Protein AF-A0A8T5MRU2-F1 (afdb_monomer)

Foldseek 3Di:
DDDDLQDKDKDKDWDADPVGDIDIFIAIGSDPVVRVVVRVVVRVVVVVVVVVD

Solvent-accessible surface area (backbone atoms only — not comparable to full-atom values): 3074 Å² total; per-residue (Å²): 123,58,86,60,98,80,23,46,38,76,36,78,39,77,47,69,49,100,85,70,54,72,37,72,21,66,24,74,27,66,50,59,66,62,19,46,53,53,12,49,55,51,20,51,53,53,44,55,56,58,74,75,108

Sequence (53 aa):
ITGGSDALAEVIIGVEDEKGNVVTARAAREDIVMASVEALVSAINRLMIKKTR

pLDDT: mean 86.89, std 10.81, range [55.56, 95.25]

Structure (mmCIF, N/CA/C/O backbone):
data_AF-A0A8T5MRU2-F1
#
_entry.id   AF-A0A8T5MRU2-F1
#
loop_
_atom_site.group_PDB
_atom_site.id
_atom_site.type_symbol
_atom_site.label_atom_id
_atom_site.label_alt_id
_atom_site.label_comp_id
_atom_site.label_asym_id
_atom_site.label_entity_id
_atom_site.label_seq_id
_atom_site.pdbx_PDB_ins_code
_atom_site.Cartn_x
_atom_site.Cartn_y
_atom_site.Cartn_z
_atom_site.occupancy
_atom_site.B_iso_or_equiv
_atom_site.auth_seq_id
_atom_site.auth_comp_id
_atom_site.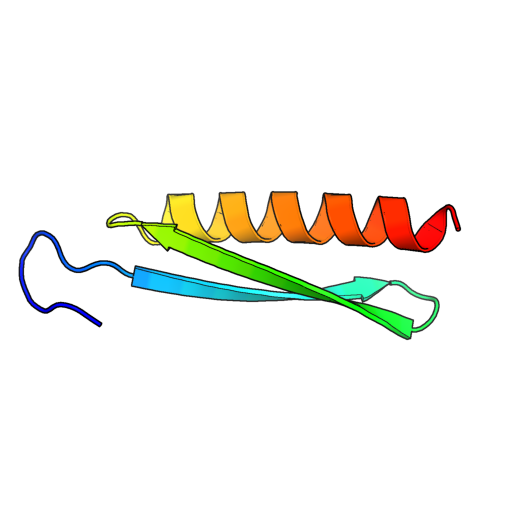auth_asym_id
_atom_site.auth_atom_id
_atom_site.pdbx_PDB_model_num
ATOM 1 N N . ILE A 1 1 ? -0.833 -2.999 -16.462 1.00 55.56 1 ILE A N 1
ATOM 2 C CA . ILE A 1 1 ? 0.622 -3.151 -16.242 1.00 55.56 1 ILE A CA 1
ATOM 3 C C . ILE A 1 1 ? 1.285 -2.789 -17.561 1.00 55.56 1 ILE A C 1
ATOM 5 O O . I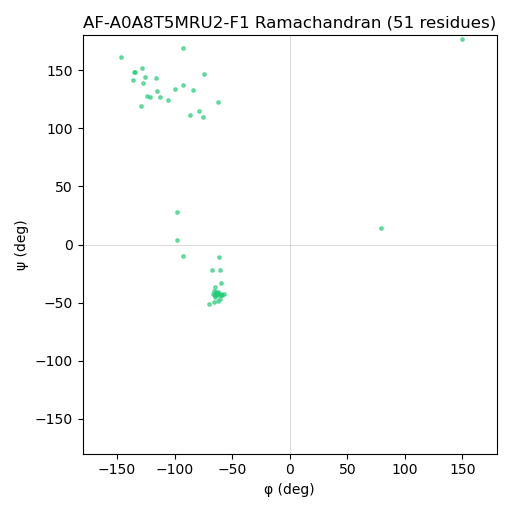LE A 1 1 ? 1.082 -3.502 -18.537 1.00 55.56 1 ILE A O 1
ATOM 9 N N . THR A 1 2 ? 1.892 -1.606 -17.645 1.00 60.16 2 THR A N 1
ATOM 10 C CA . THR A 1 2 ? 2.614 -1.165 -18.851 1.00 60.16 2 THR A CA 1
ATOM 11 C C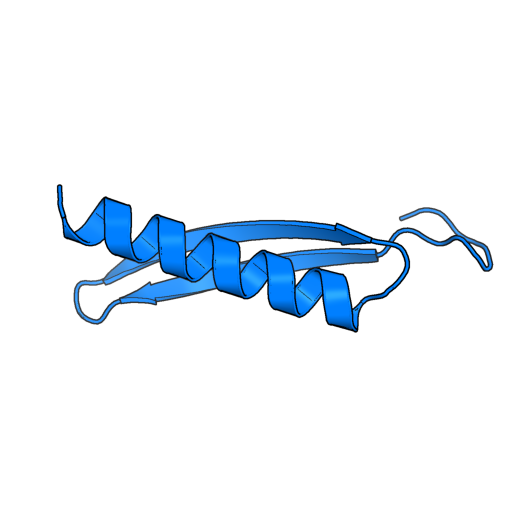 . THR A 1 2 ? 3.940 -1.930 -18.934 1.00 60.16 2 THR A C 1
ATOM 13 O O . THR A 1 2 ? 4.484 -2.305 -17.900 1.00 60.16 2 THR A O 1
ATOM 16 N N . GLY A 1 3 ? 4.425 -2.239 -20.139 1.00 56.12 3 GLY A N 1
ATOM 17 C CA . GLY A 1 3 ? 5.667 -2.995 -20.351 1.00 56.12 3 GLY A CA 1
ATOM 18 C C . GLY A 1 3 ? 6.744 -2.123 -20.996 1.00 56.12 3 GLY A C 1
ATOM 19 O O . GLY A 1 3 ? 6.482 -1.505 -22.023 1.00 56.12 3 GLY A O 1
ATOM 20 N N . GLY A 1 4 ? 7.931 -2.077 -20.389 1.00 67.12 4 GLY A N 1
ATOM 21 C CA . GLY A 1 4 ? 9.075 -1.242 -20.780 1.00 67.12 4 GLY A CA 1
ATOM 22 C C . GLY A 1 4 ? 9.910 -0.865 -19.550 1.00 67.12 4 GLY A C 1
ATOM 23 O O . GLY A 1 4 ? 9.526 -1.211 -18.437 1.00 67.12 4 GLY A O 1
ATOM 24 N N . SER A 1 5 ? 11.033 -0.161 -19.715 1.00 67.12 5 SER A N 1
ATOM 25 C CA . SER A 1 5 ? 11.829 0.338 -18.574 1.00 67.12 5 SER A CA 1
ATOM 26 C C . SER A 1 5 ? 11.047 1.307 -17.671 1.00 67.12 5 SER A C 1
ATOM 28 O O . SER A 1 5 ? 11.356 1.405 -16.490 1.00 67.12 5 SER A O 1
ATOM 30 N N . ASP A 1 6 ? 9.987 1.921 -18.207 1.00 70.44 6 ASP A N 1
ATOM 31 C CA . ASP A 1 6 ? 9.047 2.813 -17.508 1.00 70.44 6 ASP A CA 1
ATOM 32 C C . ASP A 1 6 ? 7.764 2.067 -17.072 1.00 70.44 6 ASP A C 1
ATOM 34 O O . ASP A 1 6 ? 6.653 2.610 -17.053 1.00 70.44 6 ASP A O 1
ATOM 38 N N . ALA A 1 7 ? 7.869 0.758 -16.827 1.00 79.56 7 ALA A N 1
ATOM 39 C CA . ALA A 1 7 ? 6.734 -0.048 -16.399 1.00 79.56 7 ALA A CA 1
ATOM 40 C C . ALA A 1 7 ? 6.204 0.454 -15.049 1.00 79.56 7 ALA A C 1
ATOM 42 O O . ALA A 1 7 ? 6.913 0.473 -14.046 1.00 79.56 7 ALA A O 1
ATOM 43 N N . LEU A 1 8 ? 4.920 0.813 -15.010 1.00 82.69 8 LEU A N 1
ATOM 44 C CA . LEU A 1 8 ? 4.247 1.200 -13.777 1.00 82.69 8 LEU A CA 1
ATOM 45 C C . LEU A 1 8 ? 3.878 -0.058 -12.993 1.00 82.69 8 LEU A C 1
ATOM 47 O O . LEU A 1 8 ? 3.030 -0.852 -13.423 1.00 82.69 8 LEU A O 1
ATOM 51 N N . ALA A 1 9 ? 4.494 -0.212 -11.827 1.00 83.25 9 ALA A N 1
ATOM 52 C CA . ALA A 1 9 ? 4.143 -1.228 -10.862 1.00 83.25 9 ALA A CA 1
ATOM 53 C C . ALA A 1 9 ? 2.983 -0.753 -9.990 1.00 83.25 9 ALA A C 1
ATOM 55 O O . ALA A 1 9 ? 2.975 0.359 -9.465 1.00 83.25 9 ALA A O 1
ATOM 56 N N . GLU A 1 10 ? 2.002 -1.629 -9.821 1.00 89.31 10 GLU A N 1
ATOM 57 C CA . GLU A 1 10 ? 0.860 -1.418 -8.949 1.00 89.31 10 GLU A CA 1
ATOM 58 C C . GLU A 1 10 ? 1.021 -2.276 -7.697 1.00 89.31 10 GLU A C 1
ATOM 60 O O . GLU A 1 10 ? 1.162 -3.494 -7.786 1.00 89.31 10 GLU A O 1
ATOM 65 N N . VAL A 1 11 ? 0.976 -1.639 -6.530 1.00 91.94 11 VAL A N 1
ATOM 66 C CA . VAL A 1 11 ? 1.064 -2.301 -5.230 1.00 91.94 11 VAL A CA 1
ATOM 67 C C . VAL A 1 11 ? -0.247 -2.106 -4.488 1.00 91.94 11 VAL A C 1
ATOM 69 O O . VAL A 1 11 ? -0.749 -0.987 -4.395 1.00 91.94 11 VAL A O 1
ATOM 72 N N . ILE A 1 12 ? -0.788 -3.195 -3.943 1.00 94.12 12 ILE A N 1
ATOM 73 C CA . ILE A 1 12 ? -1.991 -3.207 -3.109 1.00 94.12 12 ILE A CA 1
ATOM 74 C C . ILE A 1 12 ? -1.612 -3.810 -1.756 1.00 94.12 12 ILE A C 1
ATOM 76 O O . ILE A 1 12 ? -1.059 -4.905 -1.704 1.00 94.12 12 ILE A O 1
ATOM 80 N N . ILE A 1 13 ? -1.914 -3.104 -0.666 1.00 94.62 13 ILE A N 1
ATOM 81 C CA . ILE A 1 13 ? -1.641 -3.540 0.708 1.00 94.62 13 ILE A CA 1
AT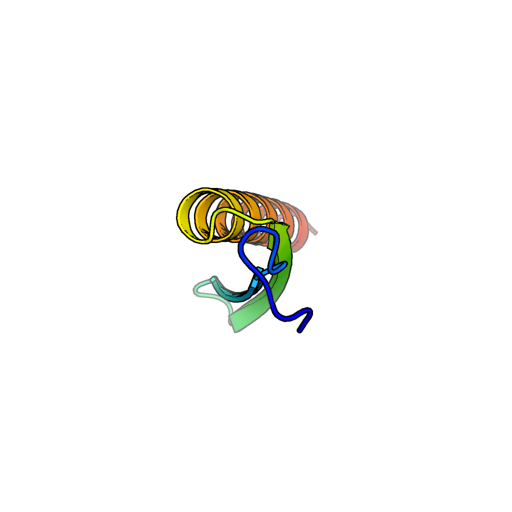OM 82 C C . ILE A 1 13 ? -2.945 -3.532 1.499 1.00 94.62 13 ILE A C 1
ATOM 84 O O . ILE A 1 13 ? -3.650 -2.523 1.533 1.00 94.62 13 ILE A O 1
ATOM 88 N N . GLY A 1 14 ? -3.251 -4.657 2.141 1.00 94.38 14 GLY A N 1
ATOM 89 C CA . GLY A 1 14 ? -4.283 -4.760 3.168 1.00 94.38 14 GLY A CA 1
ATOM 90 C C . GLY A 1 14 ? -3.644 -4.728 4.551 1.00 94.38 14 GLY A C 1
ATOM 91 O O . GLY A 1 14 ? -2.659 -5.424 4.783 1.00 94.38 14 GLY A O 1
ATOM 92 N N . VAL A 1 15 ? -4.197 -3.927 5.457 1.00 92.38 15 VAL A N 1
ATOM 93 C CA . VAL A 1 15 ? -3.825 -3.926 6.877 1.00 92.38 15 VAL A CA 1
ATOM 94 C C . VAL A 1 15 ? -5.072 -4.116 7.728 1.00 92.38 15 VAL A C 1
ATOM 96 O O . VAL A 1 15 ? -6.153 -3.623 7.393 1.00 92.38 15 VAL A O 1
ATOM 99 N N . GLU A 1 16 ? -4.900 -4.835 8.826 1.00 93.75 16 GLU A N 1
ATOM 100 C CA . GLU A 1 16 ? -5.943 -5.171 9.784 1.00 93.75 16 GLU A CA 1
ATOM 101 C C . GLU A 1 16 ? -5.479 -4.762 11.186 1.00 93.75 16 GLU A C 1
ATOM 103 O O . GLU A 1 16 ? -4.301 -4.916 11.514 1.00 93.75 16 GLU A O 1
ATOM 108 N N . ASP A 1 17 ? -6.378 -4.195 11.995 1.00 91.00 17 ASP A N 1
ATOM 109 C CA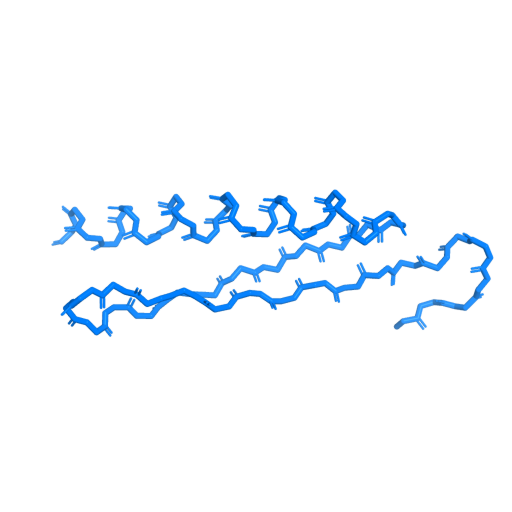 . ASP A 1 17 ? -6.116 -3.976 13.420 1.00 91.00 17 ASP A CA 1
ATOM 110 C C . ASP A 1 17 ? -6.620 -5.139 14.286 1.00 91.00 17 ASP A C 1
ATOM 112 O O . ASP A 1 17 ? -7.395 -5.988 13.860 1.00 91.00 17 ASP A O 1
ATOM 116 N N . GLU A 1 18 ? -6.236 -5.136 15.559 1.00 91.06 18 GLU A N 1
ATOM 117 C CA . GLU A 1 18 ? -6.639 -6.151 16.544 1.00 91.06 18 GLU A CA 1
ATOM 118 C C . GLU A 1 18 ? -8.161 -6.226 16.789 1.00 91.06 18 GLU A C 1
ATOM 120 O O . GLU A 1 18 ? -8.633 -7.141 17.458 1.00 91.06 18 GLU A O 1
ATOM 125 N N . LYS A 1 19 ? -8.943 -5.261 16.286 1.00 90.38 19 LYS A N 1
ATOM 126 C CA . LYS A 1 19 ? -10.409 -5.227 16.386 1.00 90.38 19 LYS A CA 1
ATOM 127 C C . LYS A 1 19 ? -11.088 -5.759 15.115 1.00 90.38 19 LYS A C 1
ATOM 129 O O . LYS A 1 19 ? -12.314 -5.701 15.027 1.00 90.38 19 LYS A O 1
ATOM 134 N N . GLY A 1 20 ? -10.320 -6.247 14.139 1.00 91.69 20 GLY A N 1
ATOM 135 C CA . GLY A 1 20 ? -10.819 -6.744 12.856 1.00 91.69 20 GLY A CA 1
ATOM 136 C C . GLY A 1 20 ? -11.147 -5.640 11.845 1.00 91.69 20 GLY A C 1
ATOM 137 O O . GLY A 1 20 ? -11.833 -5.886 10.849 1.00 91.69 20 GLY A O 1
ATOM 138 N N . ASN A 1 21 ? -10.699 -4.398 12.064 1.00 90.62 21 ASN A N 1
ATOM 139 C CA . ASN A 1 21 ? -10.863 -3.346 11.068 1.00 90.62 21 ASN A CA 1
ATOM 140 C C . ASN A 1 21 ? -9.868 -3.556 9.935 1.00 90.62 21 ASN A C 1
ATOM 142 O O . ASN A 1 21 ? -8.685 -3.275 10.082 1.00 90.62 21 ASN A O 1
ATOM 146 N N . VAL A 1 22 ? -10.372 -3.942 8.768 1.00 92.81 22 VAL A N 1
ATO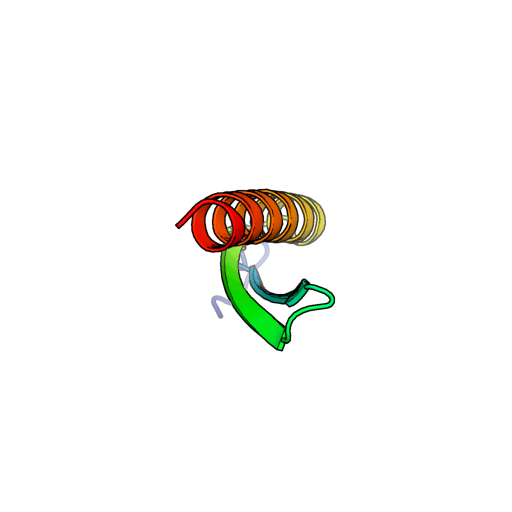M 147 C CA . VAL A 1 22 ? -9.554 -4.042 7.555 1.00 92.81 22 VAL A CA 1
ATOM 148 C C . VAL A 1 22 ? -9.612 -2.733 6.769 1.00 92.81 22 VAL A C 1
ATOM 150 O O . VAL A 1 22 ? -10.688 -2.137 6.609 1.00 92.81 22 VAL A O 1
ATOM 153 N N . VAL A 1 23 ? -8.463 -2.283 6.264 1.00 94.19 23 VAL A N 1
ATOM 154 C CA . VAL A 1 23 ? -8.359 -1.236 5.241 1.00 94.19 23 VAL A CA 1
ATOM 155 C C . VAL A 1 23 ? -7.373 -1.650 4.157 1.00 94.19 23 VAL A C 1
ATOM 157 O O . VAL A 1 23 ? -6.389 -2.340 4.411 1.00 94.19 23 VAL A O 1
ATOM 160 N N . THR A 1 24 ? -7.633 -1.197 2.936 1.00 94.25 24 THR A N 1
ATOM 161 C CA . THR A 1 24 ? -6.752 -1.412 1.791 1.00 94.25 24 THR A CA 1
ATOM 162 C C . THR A 1 24 ? -6.212 -0.083 1.271 1.00 94.25 24 THR A C 1
ATOM 164 O O . THR A 1 24 ? -6.896 0.952 1.259 1.00 94.25 24 THR A O 1
ATOM 167 N N . ALA A 1 25 ? -4.958 -0.109 0.840 1.00 94.31 25 ALA A N 1
ATOM 168 C CA . ALA A 1 25 ? -4.290 0.986 0.160 1.00 94.31 25 ALA A CA 1
ATOM 169 C C . ALA A 1 25 ? -3.660 0.486 -1.136 1.00 94.31 25 ALA A C 1
ATOM 171 O O . ALA A 1 25 ? -3.304 -0.685 -1.262 1.00 94.31 25 ALA A O 1
ATOM 172 N N . ARG A 1 26 ? -3.532 1.393 -2.103 1.00 93.19 26 ARG A N 1
ATOM 173 C CA . ARG A 1 26 ? -2.923 1.123 -3.402 1.00 93.19 26 ARG A CA 1
ATOM 174 C C . ARG A 1 26 ? -1.987 2.266 -3.770 1.00 93.19 26 ARG A C 1
ATOM 176 O O . ARG A 1 26 ? -2.333 3.423 -3.536 1.00 93.19 26 ARG A O 1
ATOM 183 N N . ALA A 1 27 ? -0.853 1.935 -4.372 1.00 92.50 27 ALA A N 1
ATOM 184 C CA . ALA A 1 27 ? 0.076 2.888 -4.967 1.00 92.50 27 ALA A CA 1
ATOM 185 C C . ALA A 1 27 ? 0.525 2.388 -6.343 1.00 92.50 27 ALA A C 1
ATOM 187 O O . ALA A 1 27 ? 0.599 1.181 -6.573 1.00 92.50 27 ALA A O 1
ATOM 188 N N . ALA A 1 28 ? 0.805 3.318 -7.255 1.00 89.31 28 ALA A N 1
ATOM 189 C CA . ALA A 1 28 ? 1.365 3.013 -8.564 1.00 89.31 28 ALA A CA 1
ATOM 190 C C . ALA A 1 28 ? 2.591 3.898 -8.817 1.00 89.31 28 ALA A C 1
ATOM 192 O O . ALA A 1 28 ? 2.476 5.126 -8.798 1.00 89.31 28 ALA A O 1
ATOM 193 N N . ARG A 1 29 ? 3.758 3.277 -9.011 1.00 83.94 29 ARG A N 1
ATOM 194 C CA . ARG A 1 29 ? 5.051 3.934 -9.283 1.00 83.94 29 ARG A CA 1
ATOM 195 C C . ARG A 1 29 ? 5.877 3.051 -10.218 1.00 83.94 29 ARG A C 1
ATOM 197 O O . ARG A 1 29 ? 5.637 1.853 -10.302 1.00 83.94 29 ARG A O 1
ATOM 204 N N . GLU A 1 30 ? 6.874 3.636 -10.868 1.00 85.12 30 GLU A N 1
ATOM 205 C CA . GLU A 1 30 ? 7.931 2.879 -11.558 1.00 85.12 30 GLU A CA 1
ATOM 206 C C . GLU A 1 30 ? 8.786 2.088 -10.549 1.00 85.12 30 GLU A C 1
ATOM 208 O O . GLU A 1 30 ? 9.093 0.918 -10.760 1.00 85.12 30 GLU A O 1
ATOM 213 N N . ASP A 1 31 ? 9.095 2.698 -9.398 1.00 87.81 31 ASP A N 1
ATOM 214 C CA . ASP A 1 31 ? 9.818 2.051 -8.301 1.00 87.81 31 ASP A CA 1
ATOM 215 C C . 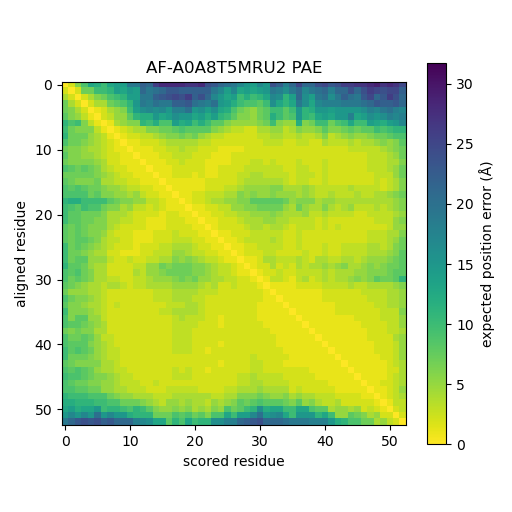ASP A 1 31 ? 8.865 1.304 -7.350 1.00 87.81 31 ASP A C 1
ATOM 217 O O . ASP A 1 31 ? 8.094 1.905 -6.589 1.00 87.81 31 ASP A O 1
ATOM 221 N N . ILE A 1 32 ? 8.968 -0.028 -7.362 1.00 87.69 32 ILE A N 1
ATOM 222 C CA . ILE A 1 32 ? 8.198 -0.931 -6.499 1.00 87.69 32 ILE A CA 1
ATOM 223 C C . ILE A 1 32 ? 8.425 -0.677 -5.004 1.00 87.69 32 ILE A C 1
ATOM 225 O O . ILE A 1 32 ? 7.497 -0.845 -4.209 1.00 87.69 32 ILE A O 1
ATOM 229 N N . VAL A 1 33 ? 9.631 -0.265 -4.605 1.00 92.19 33 VAL A N 1
ATOM 230 C CA . VAL A 1 33 ? 9.992 -0.062 -3.200 1.00 92.19 33 VAL A CA 1
ATOM 231 C C . VAL A 1 33 ? 9.250 1.158 -2.685 1.00 92.19 33 VAL A C 1
ATOM 233 O O . VAL A 1 33 ? 8.516 1.063 -1.699 1.00 92.19 33 VAL A O 1
ATOM 236 N N . MET A 1 34 ? 9.339 2.275 -3.406 1.00 92.19 34 MET A N 1
ATOM 237 C CA . MET A 1 34 ? 8.633 3.501 -3.038 1.00 92.19 34 MET A CA 1
ATOM 238 C C . MET A 1 34 ? 7.112 3.323 -3.097 1.00 92.19 34 MET A C 1
ATOM 240 O O . MET A 1 34 ? 6.423 3.744 -2.167 1.00 92.19 34 MET A O 1
ATOM 244 N N . ALA A 1 35 ? 6.578 2.622 -4.108 1.00 91.62 35 ALA A N 1
ATOM 245 C CA . ALA A 1 35 ? 5.154 2.275 -4.140 1.00 91.62 35 ALA A CA 1
ATOM 246 C C . ALA A 1 35 ? 4.722 1.486 -2.895 1.00 91.62 35 ALA A C 1
ATOM 248 O O . ALA A 1 35 ? 3.671 1.770 -2.321 1.00 91.62 35 ALA A O 1
ATOM 249 N N . SER A 1 36 ? 5.525 0.518 -2.449 1.00 92.75 36 SER A N 1
ATOM 250 C CA . SER A 1 36 ? 5.189 -0.294 -1.276 1.00 92.75 36 SER A CA 1
ATOM 251 C C . SER A 1 36 ? 5.173 0.516 0.023 1.00 92.75 36 SER A C 1
ATOM 253 O O . SER A 1 36 ? 4.233 0.389 0.811 1.00 92.75 36 SER A O 1
ATOM 255 N N . VAL A 1 37 ? 6.153 1.404 0.219 1.00 95.12 37 VAL A N 1
ATOM 256 C CA . VAL A 1 37 ? 6.242 2.266 1.407 1.00 95.12 37 VAL A CA 1
ATOM 257 C C . VAL A 1 37 ? 5.068 3.239 1.449 1.00 95.12 37 VAL A C 1
ATOM 259 O O . VAL A 1 37 ? 4.412 3.380 2.480 1.00 95.12 37 VAL A O 1
ATOM 262 N N . GLU A 1 38 ? 4.746 3.873 0.325 1.00 94.00 38 GLU A N 1
ATOM 263 C CA . GLU A 1 38 ? 3.624 4.808 0.244 1.00 94.00 38 GLU A CA 1
ATOM 264 C C . GLU A 1 38 ? 2.275 4.128 0.462 1.00 94.00 38 GLU A C 1
ATOM 266 O O . GLU A 1 38 ? 1.431 4.648 1.200 1.00 94.00 38 GLU A O 1
ATOM 271 N N . ALA A 1 39 ? 2.075 2.953 -0.143 1.00 94.94 39 ALA A N 1
ATOM 272 C CA . ALA A 1 39 ? 0.879 2.156 0.084 1.00 94.94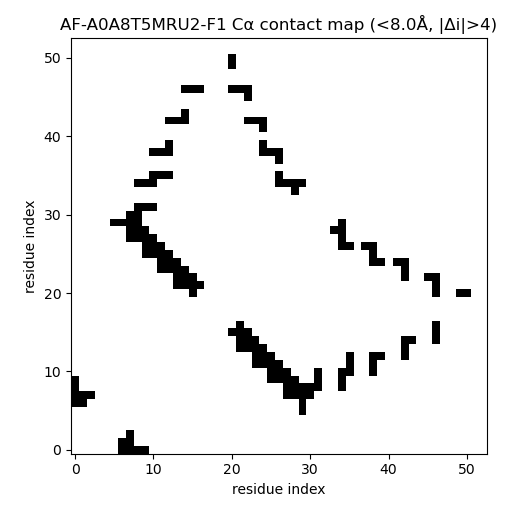 39 ALA A CA 1
ATOM 273 C C . ALA A 1 39 ? 0.747 1.794 1.571 1.00 94.94 39 ALA A C 1
ATOM 275 O O . ALA A 1 39 ? -0.337 1.947 2.133 1.00 94.94 39 ALA A O 1
ATOM 276 N N . LEU A 1 40 ? 1.839 1.400 2.233 1.00 95.06 40 LEU A N 1
ATOM 277 C CA . LEU A 1 40 ? 1.832 1.030 3.648 1.00 95.06 40 LEU A CA 1
ATOM 278 C C . LEU A 1 40 ? 1.499 2.224 4.551 1.00 95.06 40 LEU A C 1
ATOM 280 O O . LEU A 1 40 ? 0.604 2.126 5.390 1.00 95.06 40 LEU A O 1
ATOM 284 N N . VAL A 1 41 ? 2.168 3.364 4.360 1.00 95.25 41 VAL A N 1
ATOM 285 C CA . VAL A 1 41 ? 1.907 4.589 5.137 1.00 95.25 41 VAL A CA 1
ATOM 286 C C . VAL A 1 41 ? 0.455 5.040 4.959 1.00 95.25 41 VAL A C 1
ATOM 288 O O . VAL A 1 41 ? -0.224 5.371 5.932 1.00 95.25 41 VAL A O 1
ATOM 291 N N . SER A 1 42 ? -0.060 4.997 3.728 1.00 9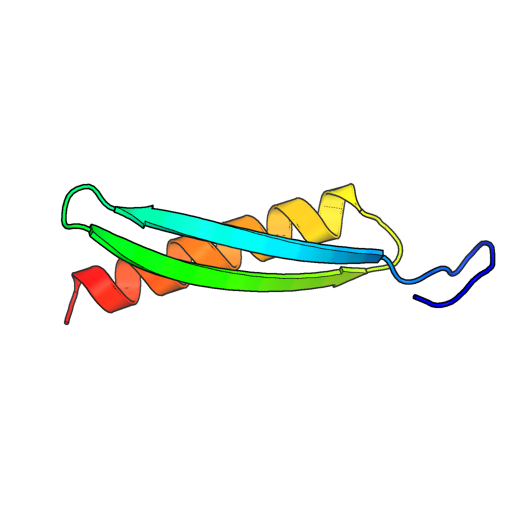4.94 42 SER A N 1
ATOM 292 C CA . SER A 1 42 ? -1.461 5.318 3.443 1.00 94.94 42 SER A CA 1
ATOM 293 C C . SER A 1 42 ? -2.426 4.354 4.142 1.00 94.94 42 SER A C 1
ATOM 295 O O . SER A 1 42 ? -3.428 4.789 4.714 1.00 94.94 42 SER A O 1
ATOM 297 N N . ALA A 1 43 ? -2.112 3.055 4.149 1.00 94.31 43 ALA A N 1
ATOM 298 C CA . ALA A 1 43 ? -2.908 2.031 4.816 1.00 94.31 43 ALA A CA 1
ATOM 299 C C . ALA A 1 43 ? -2.982 2.270 6.332 1.00 94.31 43 ALA A C 1
ATOM 301 O O . ALA A 1 43 ? -4.075 2.303 6.895 1.00 94.31 43 ALA A O 1
ATOM 302 N N . ILE A 1 44 ? -1.838 2.521 6.976 1.00 94.38 44 ILE A N 1
ATOM 303 C CA . ILE A 1 44 ? -1.755 2.797 8.418 1.00 94.38 44 ILE A CA 1
ATOM 304 C C . ILE A 1 44 ? -2.558 4.051 8.776 1.00 94.38 44 ILE A C 1
ATOM 306 O O . ILE A 1 44 ? -3.381 4.012 9.690 1.00 94.38 44 ILE A O 1
ATOM 310 N N . ASN A 1 45 ? -2.402 5.141 8.020 1.00 94.19 45 ASN A N 1
ATOM 311 C CA . ASN A 1 45 ? -3.144 6.379 8.267 1.00 94.19 45 ASN A CA 1
ATOM 312 C C . ASN A 1 45 ? -4.662 6.165 8.171 1.00 94.19 45 ASN A C 1
ATOM 314 O O . ASN A 1 45 ? -5.419 6.624 9.028 1.00 94.19 45 ASN A O 1
ATOM 318 N N . ARG A 1 46 ? -5.121 5.423 7.156 1.00 92.75 46 ARG A N 1
ATOM 319 C CA . ARG A 1 46 ? -6.541 5.068 7.003 1.00 92.75 46 ARG A CA 1
ATOM 320 C C . ARG A 1 46 ? -7.042 4.215 8.165 1.00 92.75 46 ARG A C 1
ATOM 322 O O . ARG A 1 46 ? -8.154 4.443 8.639 1.00 92.75 46 ARG A O 1
ATOM 329 N N . LEU A 1 47 ? -6.232 3.265 8.631 1.00 92.44 47 LEU A N 1
ATOM 330 C CA . LEU A 1 47 ? -6.572 2.396 9.754 1.00 92.44 47 LEU A CA 1
ATOM 331 C C . LEU A 1 47 ? -6.713 3.200 11.054 1.00 92.44 47 LEU A C 1
ATOM 333 O O . LEU A 1 47 ? -7.693 3.035 11.776 1.00 92.44 47 LEU A O 1
ATOM 337 N N . MET A 1 48 ? -5.795 4.135 11.314 1.00 90.38 48 MET A N 1
ATOM 338 C CA . MET A 1 48 ? -5.848 5.021 12.484 1.00 90.38 48 MET A CA 1
ATOM 339 C C . MET A 1 48 ? -7.079 5.936 12.478 1.00 90.38 48 MET A C 1
ATOM 341 O O . MET A 1 48 ? -7.744 6.084 13.505 1.00 90.38 48 MET A O 1
ATOM 345 N N . ILE A 1 49 ? -7.424 6.510 11.320 1.00 89.56 49 ILE A N 1
ATOM 346 C CA . ILE A 1 49 ? -8.643 7.318 11.161 1.00 89.56 49 ILE A CA 1
ATOM 347 C C . ILE A 1 49 ? -9.890 6.464 11.425 1.00 89.56 49 ILE A C 1
ATOM 349 O O . ILE A 1 49 ? -10.798 6.906 12.127 1.00 89.56 49 ILE A O 1
ATOM 353 N N . LYS A 1 50 ? -9.932 5.231 10.903 1.00 84.94 50 LYS A N 1
ATOM 354 C CA . LYS A 1 50 ? -11.050 4.302 11.112 1.00 84.94 50 LYS A CA 1
ATOM 355 C C . LYS A 1 50 ? -11.189 3.881 12.579 1.00 84.94 50 LYS A C 1
ATOM 357 O O . LYS A 1 50 ? -12.309 3.794 13.054 1.00 84.94 50 LYS A O 1
ATOM 362 N N . LYS A 1 51 ? -10.077 3.696 13.302 1.00 78.00 51 LYS A N 1
ATOM 363 C CA . LYS A 1 51 ? -10.054 3.360 14.740 1.00 78.00 51 LYS A CA 1
ATOM 364 C C . LYS A 1 51 ? -10.564 4.491 15.646 1.00 78.00 51 LYS A C 1
ATOM 366 O O . LYS A 1 51 ? -10.928 4.227 16.788 1.00 78.00 51 LYS A O 1
ATOM 371 N N . THR A 1 52 ? -10.535 5.733 15.157 1.00 74.94 52 THR A N 1
ATOM 372 C CA . THR A 1 52 ? -10.924 6.942 15.909 1.00 74.94 52 THR A CA 1
ATOM 373 C C . THR A 1 52 ? -12.402 7.318 15.704 1.00 74.94 52 THR A C 1
ATOM 375 O O . THR A 1 52 ? -12.910 8.187 16.408 1.00 74.94 52 THR A O 1
ATOM 378 N N . ARG A 1 53 ? -13.096 6.677 14.755 1.00 58.72 53 ARG A N 1
ATOM 379 C CA . ARG A 1 53 ? -14.553 6.768 14.576 1.00 58.72 53 ARG A CA 1
ATOM 380 C C . ARG A 1 53 ? -15.265 5.682 15.370 1.00 58.72 53 ARG A C 1
ATOM 382 O O . ARG A 1 53 ? -16.392 5.975 15.816 1.00 58.72 53 ARG A O 1
#

Nearest PDB structures (foldseek):
  3f6h-assembly1_B  TM=7.906E-01  e=3.143E-01  Leptospira interrogans
  1hz5-assembly1_A  TM=7.063E-01  e=1.781E+00  Finegoldia magna ATCC 29328
  7egi-assembly1_A  TM=4.659E-01  e=8.239E-01  Homo sapiens
  8wak-assembly1_A  TM=4.658E-01  e=8.239E-01  Homo sapiens
  7egh-assembly1_A  TM=4.658E-01  e=8.239E-01  Homo sapiens

Mean predicted aligned error: 5.24 Å

Radius of gyration: 13.12 Å; Cα contacts (8 Å, |Δi|>4): 83; chains: 1; bounding box: 26×14×37 Å

Secondary structure (DSSP, 8-state):
---STT--EEEEEEEE-TT--EEEEEEEESSHHHHHHHHHHHHHHHHHHHHT-